Protein AF-A0A9E3NPF9-F1 (afdb_monomer)

Sequence (99 aa):
MGPAIDASSSCREHMLDATALDAARAWIEHLVEELSREGRAIEGGWPGTINEARGRCGSLAARALAVHAMPALDRDEL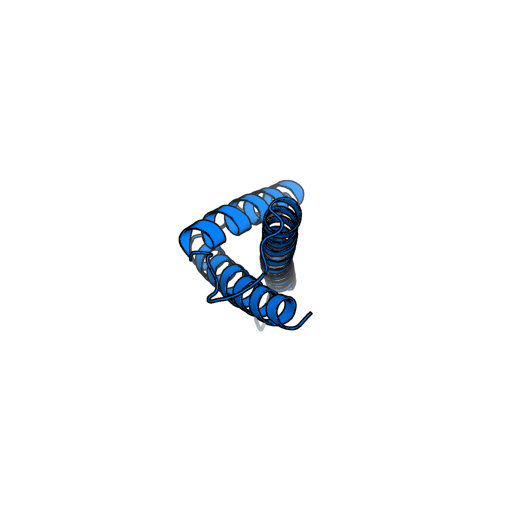GRLTRIAYDEARRLWRASEKT

Solvent-accessible surface area (backbone atoms only — not comparable to full-atom values): 5497 Å² total; per-residue (Å²): 134,78,81,75,79,50,66,65,58,55,50,50,52,53,53,44,52,50,41,8,49,51,39,14,51,57,50,44,55,50,53,51,51,52,33,54,74,69,73,44,79,67,72,85,75,78,85,80,51,65,66,57,23,32,54,50,23,44,54,51,39,45,50,53,28,57,76,68,74,46,76,79,78,50,73,65,58,45,51,50,29,17,49,50,12,36,55,47,27,48,51,51,48,63,54,56,52,77,112

Mean predicted aligned error: 5.51 Å

pLDDT: mean 89.98, std 12.69, range [42.69, 98.5]

Nearest PDB structures (foldseek):
  8h17-assembly1_A  TM=4.820E-01  e=5.148E+00  Thermosynechococcus vestitus BP-1
  7e5a-assembly1_B  TM=3.921E-01  e=3.865E+00  Homo sapiens

Radius of gyration: 15.99 Å; Cα contacts (8 Å, |Δi|>4): 82; chains: 1; bounding box: 30×40×46 Å

Structure (mmCIF, N/CA/C/O backbone):
data_AF-A0A9E3NPF9-F1
#
_entry.id   AF-A0A9E3NPF9-F1
#
loop_
_atom_site.group_PDB
_atom_site.id
_atom_site.type_symbol
_atom_site.label_atom_id
_atom_site.label_alt_id
_atom_site.label_comp_id
_atom_site.label_asym_id
_atom_site.label_entity_id
_atom_site.label_seq_id
_atom_site.pdbx_PDB_ins_code
_atom_site.Cartn_x
_atom_site.Cartn_y
_atom_site.Cartn_z
_atom_site.occupancy
_atom_site.B_iso_or_equiv
_atom_site.auth_seq_id
_atom_site.auth_comp_id
_atom_site.auth_asym_id
_atom_site.auth_atom_id
_atom_site.pdbx_PDB_model_num
ATOM 1 N N . MET A 1 1 ? 15.187 -28.417 -24.785 1.00 42.69 1 MET A N 1
ATOM 2 C CA . MET A 1 1 ? 15.597 -27.168 -24.114 1.00 42.69 1 MET A CA 1
ATOM 3 C C . MET A 1 1 ? 14.365 -26.641 -23.388 1.00 42.69 1 MET A C 1
ATOM 5 O O . MET A 1 1 ? 13.479 -26.117 -24.046 1.00 42.69 1 MET A O 1
ATOM 9 N N . GLY A 1 2 ? 14.207 -26.948 -22.097 1.00 45.91 2 GLY A N 1
ATOM 10 C CA . GLY A 1 2 ? 13.074 -26.440 -21.305 1.00 45.91 2 GLY A CA 1
ATOM 11 C C . GLY A 1 2 ? 13.276 -24.952 -20.999 1.00 45.91 2 GLY A C 1
ATOM 12 O O . GLY A 1 2 ? 14.434 -24.532 -20.934 1.00 45.91 2 GLY A O 1
ATOM 13 N N . PRO A 1 3 ? 12.210 -24.144 -20.866 1.00 52.75 3 PRO A N 1
ATOM 14 C CA . PRO A 1 3 ? 12.371 -22.718 -20.642 1.00 52.75 3 PRO A CA 1
ATOM 15 C C . PRO A 1 3 ? 13.015 -22.510 -19.272 1.00 52.75 3 PRO A C 1
ATOM 17 O O . PRO A 1 3 ? 12.574 -23.084 -18.275 1.00 52.75 3 PRO A O 1
ATOM 20 N N . ALA A 1 4 ? 14.073 -21.702 -19.232 1.00 55.00 4 ALA A N 1
ATOM 21 C CA . ALA A 1 4 ? 14.532 -21.110 -17.991 1.00 55.00 4 ALA A CA 1
ATOM 22 C C . ALA A 1 4 ? 13.346 -20.315 -17.440 1.00 55.00 4 ALA A C 1
ATOM 24 O O . ALA A 1 4 ? 12.977 -19.293 -18.013 1.00 55.00 4 ALA A O 1
ATOM 25 N N . ILE A 1 5 ? 12.687 -20.823 -16.397 1.00 55.22 5 ILE A N 1
ATOM 26 C CA . ILE A 1 5 ? 11.782 -19.990 -15.613 1.00 55.22 5 ILE A CA 1
ATOM 27 C C . ILE A 1 5 ? 12.682 -18.892 -15.058 1.00 55.22 5 ILE A C 1
ATOM 29 O O . ILE A 1 5 ? 13.615 -19.153 -14.299 1.00 55.22 5 ILE A O 1
ATOM 33 N N . ASP A 1 6 ? 12.493 -17.709 -15.620 1.00 55.38 6 ASP A N 1
ATOM 34 C CA . ASP A 1 6 ? 13.456 -16.629 -15.624 1.00 55.38 6 ASP A CA 1
ATOM 35 C C . ASP A 1 6 ? 13.661 -16.143 -14.188 1.00 55.38 6 ASP A C 1
ATOM 37 O O . ASP A 1 6 ? 12.741 -15.605 -13.566 1.00 55.38 6 ASP A O 1
ATOM 41 N N . ALA A 1 7 ? 14.855 -16.350 -13.628 1.00 61.06 7 ALA A N 1
ATOM 42 C CA . ALA A 1 7 ? 15.187 -15.886 -12.281 1.00 61.06 7 ALA A CA 1
ATOM 43 C C . ALA A 1 7 ? 14.920 -14.374 -12.129 1.00 61.06 7 ALA A C 1
ATOM 45 O O . ALA A 1 7 ? 14.580 -13.911 -11.043 1.00 61.06 7 ALA A O 1
ATOM 46 N N . SER A 1 8 ? 14.985 -13.622 -13.237 1.00 62.44 8 SER A N 1
ATOM 47 C CA . SER A 1 8 ? 14.610 -12.208 -13.305 1.00 62.44 8 SER A CA 1
ATOM 48 C C . SER A 1 8 ? 13.127 -11.960 -12.991 1.00 62.44 8 SER A C 1
ATOM 50 O O . SER A 1 8 ? 12.811 -11.040 -12.235 1.00 62.44 8 SER A O 1
ATOM 52 N N . SER A 1 9 ? 12.217 -12.810 -13.487 1.00 70.25 9 SER A N 1
ATOM 53 C CA . SER A 1 9 ? 10.777 -12.695 -13.209 1.00 70.25 9 SER A CA 1
ATOM 54 C C . SER A 1 9 ? 10.472 -12.975 -11.739 1.00 70.25 9 SER A C 1
ATOM 56 O O . SER A 1 9 ? 9.710 -12.237 -11.121 1.00 70.25 9 SER A O 1
ATOM 58 N N . SER A 1 10 ? 11.127 -13.979 -11.147 1.00 81.94 10 SER A N 1
ATOM 59 C CA . SER A 1 10 ? 10.972 -14.270 -9.716 1.00 81.94 10 SER A CA 1
ATOM 60 C C . SER A 1 10 ? 11.544 -13.149 -8.837 1.00 81.94 10 SER A C 1
ATOM 62 O O . SER A 1 10 ? 10.910 -12.764 -7.855 1.00 81.94 10 SER A O 1
ATOM 64 N N . CYS A 1 11 ? 12.689 -12.562 -9.210 1.00 90.50 11 CYS A N 1
ATOM 65 C CA . CYS A 1 11 ? 13.250 -11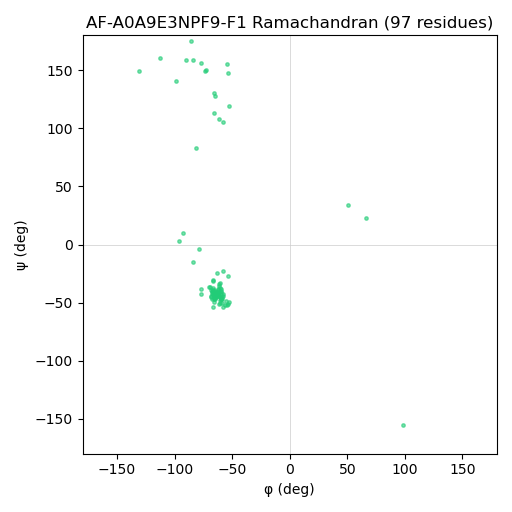.401 -8.514 1.00 90.50 11 CYS A CA 1
ATOM 66 C C . CYS A 1 11 ? 12.329 -10.177 -8.594 1.00 90.50 11 CYS A C 1
ATOM 68 O O . CYS A 1 11 ? 12.133 -9.491 -7.589 1.00 90.50 11 CYS A O 1
ATOM 70 N N . ARG A 1 12 ? 11.746 -9.910 -9.771 1.00 94.12 12 ARG A N 1
ATOM 71 C CA . ARG A 1 12 ? 10.792 -8.814 -9.966 1.00 94.12 12 ARG A CA 1
ATOM 72 C C . ARG A 1 12 ? 9.555 -9.002 -9.095 1.00 94.12 12 ARG A C 1
ATOM 74 O O . ARG A 1 12 ? 9.196 -8.085 -8.363 1.00 94.12 12 ARG A O 1
ATOM 81 N N . GLU A 1 13 ? 8.926 -10.173 -9.149 1.00 93.88 13 GLU A N 1
ATOM 82 C CA . GLU A 1 13 ? 7.739 -10.470 -8.342 1.00 93.88 13 GLU A CA 1
ATOM 83 C C . GLU A 1 13 ? 8.025 -10.329 -6.849 1.00 93.88 13 GLU A C 1
ATOM 85 O O . GLU A 1 13 ? 7.292 -9.630 -6.157 1.00 93.88 13 GLU A O 1
ATOM 90 N N . HIS A 1 14 ? 9.134 -10.898 -6.371 1.00 94.81 14 HIS A N 1
ATOM 91 C CA . HIS A 1 14 ? 9.513 -10.818 -4.963 1.00 94.81 14 HIS A CA 1
ATOM 92 C C . HIS A 1 14 ? 9.741 -9.374 -4.498 1.00 94.81 14 HIS A C 1
ATOM 94 O O . HIS A 1 14 ? 9.267 -8.978 -3.434 1.00 94.81 14 HIS A O 1
ATOM 100 N N . MET A 1 15 ? 10.438 -8.566 -5.302 1.00 95.75 15 MET A N 1
ATOM 101 C CA . MET A 1 15 ? 10.659 -7.149 -5.009 1.00 95.75 15 MET A CA 1
ATOM 102 C C . MET A 1 15 ? 9.340 -6.368 -4.960 1.00 95.75 15 MET A C 1
ATOM 104 O O . MET A 1 15 ? 9.135 -5.542 -4.067 1.00 95.75 15 MET A O 1
ATOM 108 N N . LEU A 1 16 ? 8.444 -6.611 -5.918 1.00 97.38 16 LEU A N 1
ATOM 109 C CA . LEU A 1 16 ? 7.146 -5.948 -5.966 1.00 97.38 16 LEU A CA 1
ATOM 110 C C . LEU A 1 16 ? 6.285 -6.341 -4.759 1.00 97.38 16 LEU A C 1
ATOM 112 O O . LEU A 1 16 ? 5.746 -5.461 -4.089 1.00 97.38 16 LEU A O 1
ATOM 116 N N . ASP A 1 17 ? 6.217 -7.629 -4.427 1.00 97.19 17 ASP A N 1
ATOM 117 C CA . ASP A 1 17 ? 5.466 -8.126 -3.275 1.00 97.19 17 ASP A CA 1
ATOM 118 C C . ASP A 1 17 ? 6.024 -7.556 -1.959 1.00 97.19 17 ASP A C 1
ATOM 120 O O . ASP A 1 17 ? 5.256 -7.070 -1.124 1.00 97.19 17 ASP A O 1
ATOM 124 N N . ALA A 1 18 ? 7.353 -7.504 -1.801 1.00 96.56 18 ALA A N 1
ATOM 125 C CA . ALA A 1 18 ? 7.998 -6.837 -0.668 1.00 96.56 18 ALA A CA 1
ATOM 126 C C . ALA A 1 18 ? 7.610 -5.351 -0.583 1.00 96.56 18 ALA A C 1
ATOM 128 O O . ALA A 1 18 ? 7.243 -4.868 0.488 1.00 96.56 18 ALA A O 1
ATOM 129 N N . THR A 1 19 ? 7.579 -4.653 -1.722 1.00 96.81 19 THR A N 1
ATOM 130 C CA . THR A 1 19 ? 7.166 -3.243 -1.796 1.00 96.81 19 THR A CA 1
ATOM 131 C C . THR A 1 19 ? 5.708 -3.045 -1.365 1.00 96.81 19 THR A C 1
ATOM 133 O O . THR A 1 19 ? 5.388 -2.063 -0.693 1.00 96.81 19 THR A O 1
ATOM 136 N N . ALA A 1 20 ? 4.803 -3.965 -1.714 1.00 97.75 20 ALA A N 1
ATOM 137 C CA . ALA A 1 20 ? 3.415 -3.907 -1.253 1.00 97.75 20 ALA A CA 1
ATOM 138 C C . ALA A 1 20 ? 3.290 -4.132 0.261 1.00 97.75 20 ALA A C 1
ATOM 140 O O . ALA A 1 20 ? 2.485 -3.463 0.913 1.00 97.75 20 ALA A O 1
ATOM 141 N N . LEU A 1 21 ? 4.099 -5.028 0.831 1.00 98.12 21 LEU A N 1
ATOM 142 C CA . LEU A 1 21 ? 4.142 -5.250 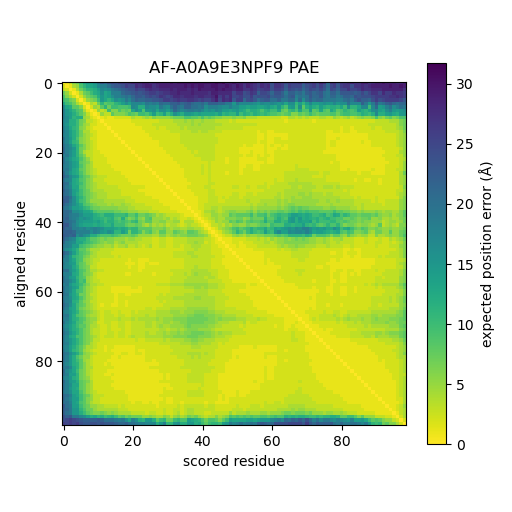2.277 1.00 98.12 21 LEU A CA 1
ATOM 143 C C . LEU A 1 21 ? 4.709 -4.035 3.026 1.00 98.12 21 LEU A C 1
ATOM 145 O O . LEU A 1 21 ? 4.175 -3.657 4.068 1.00 98.12 21 LEU A O 1
ATOM 149 N N . ASP A 1 22 ? 5.743 -3.386 2.489 1.00 97.38 22 ASP A N 1
ATOM 150 C CA . ASP A 1 22 ? 6.282 -2.140 3.048 1.00 97.38 22 ASP A CA 1
ATOM 151 C C . ASP A 1 22 ? 5.255 -1.005 2.990 1.00 97.38 22 ASP A C 1
ATOM 153 O O . ASP A 1 22 ? 5.076 -0.277 3.967 1.00 97.38 22 ASP A O 1
ATOM 157 N N . ALA A 1 23 ? 4.511 -0.899 1.884 1.00 96.94 23 ALA A N 1
ATOM 158 C CA . ALA A 1 23 ? 3.417 0.060 1.754 1.00 96.94 23 ALA A CA 1
ATOM 159 C C . ALA A 1 23 ? 2.331 -0.153 2.823 1.00 96.94 23 ALA A C 1
ATOM 161 O O . ALA A 1 23 ? 1.809 0.820 3.370 1.00 96.94 23 ALA A O 1
ATOM 162 N N . ALA A 1 24 ? 1.996 -1.411 3.127 1.00 97.44 24 ALA A N 1
ATOM 163 C CA . ALA A 1 24 ? 1.037 -1.754 4.172 1.00 97.44 24 ALA A CA 1
ATOM 164 C C . ALA A 1 24 ? 1.548 -1.380 5.569 1.00 97.44 24 ALA A C 1
ATOM 166 O O . ALA A 1 24 ? 0.813 -0.753 6.330 1.00 97.44 24 ALA A O 1
ATOM 167 N N . ARG A 1 25 ? 2.806 -1.713 5.891 1.00 97.31 25 ARG A N 1
ATOM 168 C CA . ARG A 1 25 ? 3.435 -1.365 7.177 1.00 97.31 25 ARG A CA 1
ATOM 169 C C . ARG A 1 25 ? 3.441 0.141 7.416 1.00 97.31 25 ARG A C 1
ATOM 171 O O . ARG A 1 25 ? 2.869 0.592 8.402 1.00 97.31 25 ARG A O 1
ATOM 178 N N . ALA A 1 26 ? 3.968 0.905 6.460 1.00 96.75 26 ALA A N 1
ATOM 179 C CA . ALA A 1 26 ? 4.036 2.361 6.558 1.00 96.75 26 ALA A CA 1
ATOM 180 C C . ALA A 1 26 ? 2.645 3.009 6.672 1.00 96.75 26 ALA A C 1
ATOM 182 O O . ALA A 1 26 ? 2.475 4.030 7.335 1.00 96.75 26 ALA A O 1
ATOM 183 N N . TRP A 1 27 ? 1.626 2.426 6.029 1.00 96.00 27 TRP A N 1
ATOM 184 C CA . TRP A 1 27 ? 0.253 2.904 6.169 1.00 96.00 27 TRP A CA 1
ATOM 185 C C . TRP A 1 27 ? -0.266 2.714 7.596 1.00 96.00 27 TRP A C 1
ATOM 187 O O . TRP A 1 27 ? -0.826 3.648 8.166 1.00 96.00 27 TRP A O 1
ATOM 197 N N . ILE A 1 28 ? -0.070 1.533 8.179 1.00 96.00 28 ILE A N 1
ATOM 198 C CA . ILE A 1 28 ? -0.544 1.256 9.537 1.00 96.00 28 ILE A CA 1
ATOM 199 C C . ILE A 1 28 ? 0.211 2.067 10.574 1.00 96.00 28 ILE A C 1
ATOM 201 O O . ILE A 1 28 ? -0.435 2.635 11.447 1.00 96.00 28 ILE A O 1
ATOM 205 N N . GLU A 1 29 ? 1.531 2.179 10.453 1.00 94.88 29 GLU A N 1
ATOM 206 C CA . GLU A 1 29 ? 2.342 3.026 11.331 1.00 94.88 29 GLU A CA 1
ATOM 207 C C . GLU A 1 29 ? 1.803 4.458 11.351 1.00 94.88 29 GLU A C 1
ATOM 209 O O . GLU A 1 29 ? 1.468 4.972 12.415 1.00 94.88 29 GLU A O 1
ATOM 214 N N . HIS A 1 30 ? 1.587 5.053 10.174 1.00 94.75 30 HIS A N 1
ATOM 215 C CA . HIS A 1 30 ? 1.043 6.404 10.074 1.00 94.75 30 HIS A CA 1
ATOM 216 C C . HIS A 1 30 ? -0.343 6.536 10.715 1.00 94.75 30 HIS A C 1
ATOM 218 O O . HIS A 1 30 ? -0.584 7.456 11.490 1.00 94.75 30 HIS A O 1
ATOM 224 N N . LEU A 1 31 ? -1.250 5.602 10.425 1.00 93.38 31 LEU A N 1
ATOM 225 C CA . LEU A 1 31 ? -2.623 5.662 10.922 1.00 93.38 31 LEU A CA 1
ATOM 226 C C . LEU A 1 31 ? -2.694 5.483 12.449 1.00 93.38 31 LEU A C 1
ATOM 228 O O . LEU A 1 31 ? -3.472 6.153 13.126 1.00 93.38 31 LEU A O 1
ATOM 232 N N . VAL A 1 32 ? -1.872 4.587 12.997 1.00 92.38 32 VAL A N 1
ATOM 233 C CA . VAL A 1 32 ? -1.744 4.374 14.443 1.00 92.38 32 VAL A CA 1
ATOM 234 C C . VAL A 1 32 ? -1.157 5.607 15.124 1.00 92.38 32 VAL A C 1
ATOM 236 O O . VAL A 1 32 ? -1.659 6.025 16.170 1.00 92.38 32 VAL A O 1
ATOM 239 N N . GLU A 1 33 ? -0.128 6.215 14.533 1.00 92.75 33 GLU A N 1
ATOM 240 C CA . GLU A 1 33 ? 0.460 7.460 15.028 1.00 92.75 33 GLU A CA 1
ATOM 241 C C . GLU A 1 33 ? -0.554 8.610 15.025 1.00 92.75 33 GLU A C 1
ATOM 243 O O . GLU A 1 33 ? -0.644 9.342 16.011 1.00 92.75 33 GLU A O 1
ATOM 248 N N . GLU A 1 34 ? -1.339 8.764 13.955 1.00 92.38 34 GLU A N 1
ATOM 249 C CA . GLU A 1 34 ? -2.392 9.781 13.862 1.00 92.38 34 GLU A CA 1
ATOM 250 C C . GLU A 1 34 ? -3.434 9.613 14.975 1.00 92.38 34 GLU A C 1
ATOM 252 O O . GLU A 1 34 ? -3.694 10.558 15.721 1.00 92.38 34 GLU A O 1
ATOM 257 N N . LEU A 1 35 ? -3.966 8.403 15.165 1.00 90.06 35 LEU A N 1
ATOM 258 C CA . LEU A 1 35 ? -4.951 8.133 16.219 1.00 90.06 35 LEU A CA 1
ATOM 259 C C . LEU A 1 35 ? -4.376 8.333 17.622 1.00 90.06 35 LEU A C 1
ATOM 261 O O . LEU A 1 35 ? -5.026 8.942 18.473 1.00 90.06 35 LEU A O 1
ATOM 265 N N . SER A 1 36 ? -3.135 7.895 17.845 1.00 89.19 36 SER A N 1
ATOM 266 C CA . SER A 1 36 ? -2.439 8.099 19.119 1.00 89.19 36 SER A CA 1
ATOM 267 C C . SER A 1 36 ? -2.265 9.588 19.424 1.00 89.19 36 SER A C 1
ATOM 269 O O . SER A 1 36 ? -2.486 10.020 20.555 1.00 89.19 36 SER A O 1
ATOM 271 N N . ARG A 1 37 ? -1.926 10.402 18.414 1.00 91.69 37 ARG A N 1
ATOM 272 C CA . ARG A 1 37 ? -1.819 11.865 18.546 1.00 91.69 37 ARG A CA 1
ATOM 273 C C . ARG A 1 37 ? -3.162 12.536 18.824 1.00 91.69 37 ARG A C 1
ATOM 275 O O . ARG A 1 37 ? -3.192 13.551 19.513 1.00 91.69 37 ARG A O 1
ATOM 282 N N . GLU A 1 38 ? -4.252 11.978 18.310 1.00 89.94 38 GLU A N 1
ATOM 283 C CA . GLU A 1 38 ? -5.621 12.423 18.590 1.00 89.94 38 GLU A CA 1
ATOM 284 C C . GLU A 1 38 ? -6.150 11.928 19.951 1.00 89.94 38 GLU A C 1
ATOM 286 O O . GLU A 1 38 ? -7.257 12.295 20.345 1.00 89.94 38 GLU A O 1
ATOM 291 N N . GLY A 1 39 ? -5.386 11.103 20.680 1.00 88.00 39 GLY A N 1
ATOM 292 C CA . GLY A 1 39 ? -5.828 10.482 21.932 1.00 88.00 39 GLY A CA 1
ATOM 293 C C . GLY A 1 39 ? -6.964 9.475 21.731 1.00 88.00 39 GLY A C 1
ATOM 294 O O . GLY A 1 39 ? -7.743 9.224 22.651 1.00 88.00 39 GLY A O 1
ATOM 295 N N . ARG A 1 40 ? -7.094 8.930 20.518 1.00 85.00 40 ARG A N 1
ATOM 296 C CA . ARG A 1 40 ? -8.141 7.982 20.139 1.00 85.00 40 ARG A CA 1
ATOM 297 C C . ARG A 1 40 ? -7.604 6.561 20.193 1.00 85.00 40 ARG A C 1
ATOM 299 O O . ARG A 1 40 ? -6.481 6.292 19.777 1.00 85.00 40 ARG A O 1
ATOM 306 N N . ALA A 1 41 ? -8.439 5.650 20.675 1.00 81.69 41 ALA A N 1
ATOM 307 C CA . ALA A 1 41 ? -8.123 4.233 20.681 1.00 81.69 41 ALA A CA 1
ATOM 308 C C . ALA A 1 41 ? -8.199 3.640 19.263 1.00 81.69 41 ALA A C 1
ATOM 310 O O . ALA A 1 41 ? -8.983 4.087 18.417 1.00 81.69 41 ALA A O 1
ATOM 311 N N . ILE A 1 42 ? -7.386 2.612 19.019 1.00 85.38 42 ILE A N 1
ATOM 312 C CA . ILE A 1 42 ? -7.433 1.793 17.805 1.00 85.38 42 ILE A CA 1
ATOM 313 C C . ILE A 1 42 ? -8.552 0.774 18.007 1.00 85.38 42 ILE A C 1
ATOM 315 O O . ILE A 1 42 ? -8.330 -0.342 18.465 1.00 85.38 42 ILE A O 1
ATOM 319 N N . GLU A 1 43 ? -9.778 1.196 17.727 1.00 80.62 43 GLU A N 1
ATOM 320 C CA . GLU A 1 43 ? -10.975 0.390 17.950 1.00 80.62 43 GLU A CA 1
ATOM 321 C C . GLU A 1 43 ? -11.867 0.374 16.707 1.00 80.62 43 GLU A C 1
ATOM 323 O O . GLU A 1 43 ? -11.950 1.345 15.951 1.00 80.62 43 GLU A O 1
ATOM 328 N N . GLY A 1 44 ? -12.590 -0.731 16.522 1.00 82.31 44 GLY A N 1
ATOM 329 C CA . GLY A 1 44 ? -13.579 -0.880 15.458 1.00 82.31 44 GLY A CA 1
ATOM 330 C C . GLY A 1 44 ? -13.060 -1.632 14.235 1.00 82.31 44 GLY A C 1
ATOM 331 O O . GLY A 1 44 ? -12.204 -2.495 14.329 1.00 82.31 44 GLY A O 1
ATOM 332 N N . GLY A 1 45 ? -13.665 -1.394 13.073 1.00 87.44 45 GLY A N 1
ATOM 333 C CA . GLY A 1 45 ? -13.265 -2.056 11.832 1.00 87.44 45 GLY A CA 1
ATOM 334 C C . GLY A 1 45 ? -12.098 -1.351 11.143 1.00 87.44 45 GLY A C 1
ATOM 335 O O . GLY A 1 45 ? -11.900 -0.154 11.315 1.00 87.44 45 GLY A O 1
ATOM 336 N N . TRP A 1 46 ? -11.388 -2.087 10.286 1.00 91.69 46 TRP A N 1
ATOM 337 C CA . TRP A 1 46 ? -10.372 -1.530 9.388 1.00 91.69 46 TRP A CA 1
ATOM 338 C C . TRP A 1 46 ? -10.935 -0.353 8.564 1.00 91.69 46 TRP A C 1
ATOM 340 O O . TRP A 1 46 ? -11.875 -0.583 7.794 1.00 91.69 46 TRP A O 1
ATOM 350 N N . PRO A 1 47 ? -10.380 0.872 8.686 1.00 92.12 47 PRO A N 1
ATOM 351 C CA . PRO A 1 47 ? -10.921 2.050 8.004 1.00 92.12 47 PRO A CA 1
ATOM 352 C C . PRO A 1 47 ? -10.451 2.210 6.552 1.00 92.12 47 PRO A C 1
ATOM 354 O O . PRO A 1 47 ? -11.039 2.991 5.810 1.00 92.12 47 PRO A O 1
ATOM 357 N N . GLY A 1 48 ? -9.398 1.504 6.132 1.00 93.62 48 GLY A N 1
ATOM 358 C CA . GLY A 1 48 ? -8.811 1.691 4.806 1.00 93.62 48 GLY A CA 1
ATOM 359 C C . GLY A 1 48 ? -9.597 1.044 3.663 1.00 93.62 48 GLY A C 1
ATOM 360 O O . GLY A 1 48 ? -10.307 0.046 3.823 1.00 93.62 48 GLY A O 1
ATOM 361 N N . THR A 1 49 ? -9.403 1.577 2.458 1.00 96.75 49 THR A N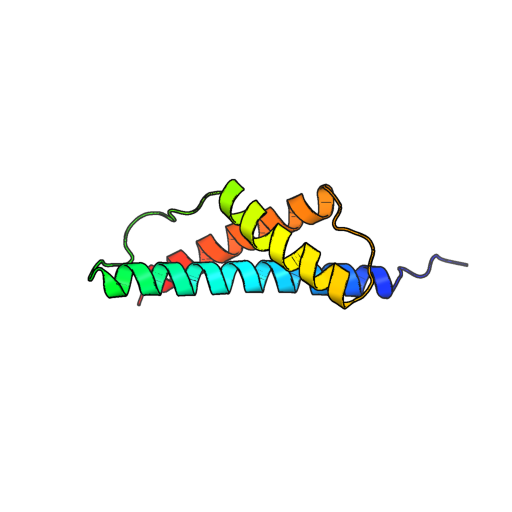 1
ATOM 362 C CA . THR A 1 49 ? -10.051 1.127 1.219 1.00 96.75 49 THR A CA 1
ATOM 363 C C . THR A 1 49 ? -9.073 0.492 0.225 1.00 96.75 49 THR A C 1
ATOM 365 O O . THR A 1 49 ? -7.864 0.721 0.246 1.00 96.75 49 THR A O 1
ATOM 368 N N . ILE A 1 50 ? -9.611 -0.292 -0.716 1.00 96.50 50 ILE A N 1
ATOM 369 C CA . ILE A 1 50 ? -8.834 -0.870 -1.828 1.00 96.50 50 ILE A CA 1
ATOM 370 C C . ILE A 1 50 ? -8.215 0.222 -2.718 1.00 96.50 50 ILE A C 1
ATOM 372 O O . ILE A 1 50 ? -7.106 0.051 -3.221 1.00 96.50 50 ILE A O 1
ATOM 376 N N . ASN A 1 51 ? -8.895 1.358 -2.897 1.00 96.62 51 ASN A N 1
ATOM 377 C CA . ASN A 1 51 ? -8.384 2.462 -3.712 1.00 96.62 51 ASN A CA 1
ATOM 378 C C . ASN A 1 51 ? -7.171 3.141 -3.063 1.00 96.62 51 ASN A C 1
ATOM 380 O O . ASN A 1 51 ? -6.206 3.458 -3.758 1.00 96.62 51 ASN A O 1
ATOM 384 N N . GLU A 1 52 ? -7.183 3.313 -1.739 1.00 96.38 52 GLU A N 1
ATOM 385 C CA . GLU A 1 52 ? -6.022 3.824 -1.001 1.00 96.38 52 GLU A CA 1
ATOM 386 C C . GLU A 1 52 ? -4.848 2.848 -1.063 1.00 96.38 52 GLU A C 1
ATOM 388 O O . GLU A 1 52 ? -3.724 3.271 -1.336 1.00 96.38 52 GLU A O 1
ATOM 393 N N . ALA A 1 53 ? -5.113 1.546 -0.898 1.00 97.00 53 ALA A N 1
ATOM 394 C CA . ALA A 1 53 ? -4.094 0.510 -1.055 1.00 97.00 53 ALA A CA 1
ATOM 395 C C . ALA A 1 53 ? -3.424 0.608 -2.434 1.00 97.00 53 ALA A C 1
ATOM 397 O O . ALA A 1 53 ? -2.198 0.679 -2.521 1.00 97.00 53 ALA A O 1
ATOM 398 N N . ARG A 1 54 ? -4.232 0.714 -3.499 1.00 97.38 54 ARG A N 1
ATOM 399 C CA . ARG A 1 54 ? -3.762 0.851 -4.884 1.00 97.38 54 ARG A CA 1
ATOM 400 C C . ARG A 1 54 ? -2.882 2.084 -5.080 1.00 97.38 54 ARG A C 1
ATOM 402 O O . ARG A 1 54 ? -1.842 1.989 -5.726 1.00 97.38 54 ARG A O 1
ATOM 409 N N . GLY A 1 55 ? -3.289 3.235 -4.544 1.00 96.19 55 GLY A N 1
ATOM 410 C CA . GLY A 1 55 ? -2.519 4.478 -4.649 1.00 96.19 55 GLY A CA 1
ATOM 411 C C . GLY A 1 55 ? -1.166 4.394 -3.938 1.00 96.19 55 GLY A C 1
ATOM 412 O O . GLY A 1 55 ? -0.135 4.764 -4.510 1.00 96.19 55 GLY A O 1
ATOM 413 N N . ARG A 1 56 ? -1.161 3.854 -2.713 1.00 95.38 56 ARG A N 1
ATOM 414 C CA 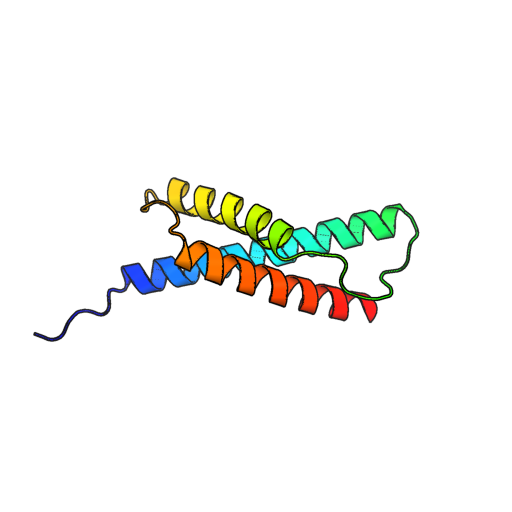. ARG A 1 56 ? 0.041 3.706 -1.881 1.00 95.38 56 ARG A CA 1
ATOM 415 C C . ARG A 1 56 ? 1.034 2.712 -2.486 1.00 95.38 56 ARG A C 1
ATOM 417 O O . ARG A 1 56 ? 2.184 3.079 -2.728 1.00 95.38 56 ARG A O 1
ATOM 424 N N . CYS A 1 57 ? 0.599 1.486 -2.790 1.00 96.06 57 CYS A N 1
ATOM 425 C CA . CYS A 1 57 ? 1.494 0.464 -3.336 1.00 96.06 57 CYS A CA 1
ATOM 426 C C . CYS A 1 57 ? 1.930 0.787 -4.770 1.00 96.06 57 CYS A C 1
ATOM 428 O O . CYS A 1 57 ? 3.084 0.562 -5.115 1.00 96.06 57 CYS A O 1
ATOM 430 N N . GLY A 1 58 ? 1.045 1.359 -5.598 1.00 96.06 58 GLY A N 1
ATOM 431 C CA . GLY A 1 58 ? 1.354 1.693 -6.988 1.00 96.06 58 GLY A CA 1
ATOM 432 C C . GLY A 1 58 ? 2.463 2.735 -7.111 1.00 96.06 58 GLY A C 1
ATOM 433 O O . GLY A 1 58 ? 3.377 2.564 -7.915 1.00 96.06 58 GLY A O 1
ATOM 434 N N . SER A 1 59 ? 2.434 3.772 -6.269 1.00 94.00 59 SER A N 1
ATOM 435 C CA . SER A 1 59 ? 3.459 4.825 -6.271 1.00 94.00 59 SER A CA 1
ATOM 436 C C . SER A 1 59 ? 4.826 4.296 -5.822 1.00 94.00 59 SER A C 1
ATOM 438 O O . SER A 1 59 ? 5.849 4.608 -6.434 1.00 94.00 59 SER A O 1
ATOM 440 N N . LEU A 1 60 ? 4.850 3.458 -4.779 1.00 95.38 60 LEU A N 1
ATOM 441 C CA . LEU A 1 60 ? 6.079 2.838 -4.277 1.00 95.38 60 LEU A CA 1
ATOM 442 C C . LEU A 1 60 ? 6.656 1.822 -5.271 1.00 95.38 60 LEU A C 1
ATOM 444 O O . LEU A 1 60 ? 7.852 1.862 -5.553 1.00 95.38 60 LEU A O 1
ATOM 448 N N . ALA A 1 61 ? 5.812 0.977 -5.863 1.00 96.06 61 ALA A N 1
ATOM 449 C CA . ALA A 1 61 ? 6.219 -0.003 -6.865 1.00 96.06 61 ALA A CA 1
ATOM 450 C C . ALA A 1 61 ? 6.763 0.664 -8.136 1.00 96.06 61 ALA A C 1
ATOM 452 O O . ALA A 1 61 ? 7.822 0.276 -8.625 1.00 96.06 61 ALA A O 1
ATOM 453 N N . ALA A 1 62 ? 6.104 1.714 -8.638 1.00 95.69 62 ALA A N 1
ATOM 454 C CA . ALA A 1 62 ? 6.601 2.477 -9.783 1.00 95.69 62 ALA A CA 1
ATOM 455 C C . ALA A 1 62 ? 7.982 3.094 -9.504 1.00 95.69 62 ALA A C 1
ATOM 457 O O . ALA A 1 62 ? 8.867 3.047 -10.360 1.00 95.69 62 ALA A O 1
ATOM 458 N N . ARG A 1 63 ? 8.195 3.619 -8.290 1.00 95.56 63 ARG A N 1
ATOM 459 C CA . ARG A 1 63 ? 9.500 4.138 -7.862 1.00 95.56 63 ARG A CA 1
ATOM 460 C C . ARG A 1 63 ? 10.558 3.036 -7.779 1.00 95.56 63 ARG A C 1
ATOM 462 O O . ARG A 1 63 ? 11.664 3.250 -8.267 1.00 95.56 63 ARG A O 1
ATOM 469 N N . ALA A 1 64 ? 10.239 1.884 -7.190 1.00 94.31 64 ALA A N 1
ATOM 470 C CA . ALA A 1 64 ? 11.163 0.753 -7.096 1.00 94.31 64 ALA A CA 1
ATOM 471 C C . ALA A 1 64 ? 11.600 0.276 -8.491 1.00 94.31 64 ALA A C 1
ATOM 473 O O . ALA A 1 64 ? 12.792 0.164 -8.770 1.00 94.31 64 ALA A O 1
ATOM 474 N N . LEU A 1 65 ? 10.647 0.107 -9.410 1.00 95.00 65 LEU A N 1
ATOM 475 C CA . LEU A 1 65 ? 10.923 -0.273 -10.796 1.00 95.00 65 LEU A CA 1
ATOM 476 C C . LEU A 1 65 ? 11.827 0.736 -11.511 1.00 95.00 65 LEU A C 1
ATOM 478 O O . LEU A 1 65 ? 12.777 0.335 -12.182 1.00 95.00 65 LEU A O 1
ATOM 482 N N . ALA A 1 66 ? 11.580 2.035 -11.323 1.00 95.06 66 ALA A N 1
ATOM 483 C CA . ALA A 1 66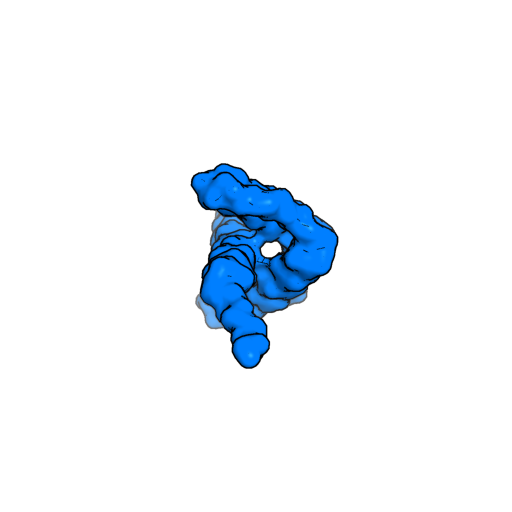 ? 12.409 3.087 -11.903 1.00 95.06 66 ALA A CA 1
ATOM 484 C C . ALA A 1 66 ? 13.852 3.060 -11.366 1.00 95.06 66 ALA A C 1
ATOM 486 O O . ALA A 1 66 ? 14.793 3.186 -12.147 1.00 95.06 66 ALA A O 1
ATOM 487 N N . VAL A 1 67 ? 14.040 2.846 -10.056 1.00 94.38 67 VAL A N 1
ATOM 488 C CA . VAL A 1 67 ? 15.372 2.735 -9.425 1.00 94.38 67 VAL A CA 1
ATOM 489 C C . VAL A 1 67 ? 16.172 1.561 -9.993 1.00 94.38 67 VAL A C 1
ATOM 491 O O . VAL A 1 67 ? 17.383 1.671 -10.169 1.00 94.38 67 VAL A O 1
ATOM 494 N N . HIS A 1 68 ? 15.500 0.460 -10.328 1.00 91.62 68 HIS A N 1
ATOM 495 C CA . HIS A 1 68 ? 16.128 -0.734 -10.893 1.00 91.62 68 HIS A CA 1
ATOM 496 C C . HIS A 1 68 ? 16.136 -0.769 -12.431 1.00 91.62 68 HIS A C 1
ATOM 498 O O . HIS A 1 68 ? 16.474 -1.804 -13.004 1.00 91.62 68 HIS A O 1
ATOM 504 N N . ALA A 1 69 ? 15.773 0.334 -13.102 1.00 93.75 69 ALA A N 1
ATOM 505 C CA . ALA A 1 69 ? 15.660 0.430 -14.562 1.00 93.75 69 ALA A CA 1
ATOM 506 C C . ALA A 1 69 ? 14.815 -0.700 -15.192 1.00 93.75 69 ALA A C 1
ATOM 508 O O . ALA A 1 69 ? 15.089 -1.173 -16.296 1.00 93.75 69 ALA A O 1
ATOM 509 N N . MET A 1 70 ? 13.785 -1.148 -14.473 1.00 93.94 70 MET A N 1
ATOM 510 C CA . MET A 1 70 ? 12.882 -2.207 -14.907 1.00 93.94 70 MET A CA 1
ATOM 511 C C . MET A 1 70 ? 11.681 -1.638 -15.680 1.00 93.94 70 MET A C 1
ATOM 513 O O . MET A 1 70 ? 11.324 -0.471 -15.495 1.00 93.94 70 MET A O 1
ATOM 517 N N . PRO A 1 71 ? 11.002 -2.459 -16.506 1.00 94.69 71 PRO A N 1
ATOM 518 C CA . PRO A 1 71 ? 9.761 -2.059 -17.162 1.00 94.69 71 PRO A CA 1
ATOM 519 C C . PRO A 1 71 ? 8.717 -1.549 -16.168 1.00 94.69 71 PRO A C 1
ATOM 521 O O . PRO A 1 71 ? 8.643 -2.038 -15.034 1.00 94.69 71 PRO A O 1
ATOM 524 N N . ALA A 1 72 ? 7.901 -0.598 -16.627 1.00 95.00 72 ALA A N 1
ATOM 525 C CA . ALA A 1 72 ? 6.826 -0.000 -15.846 1.00 95.00 72 ALA A CA 1
ATOM 526 C C . ALA A 1 72 ? 5.861 -1.056 -15.285 1.00 95.00 72 ALA A C 1
ATOM 528 O O . ALA A 1 72 ? 5.743 -2.160 -15.817 1.00 95.00 72 ALA A O 1
ATOM 529 N N . LEU A 1 73 ? 5.188 -0.694 -14.194 1.00 95.38 73 LEU A N 1
ATOM 530 C CA . LEU A 1 73 ? 4.220 -1.555 -13.526 1.00 95.38 73 LEU A CA 1
ATOM 531 C C . LEU A 1 73 ? 3.026 -1.816 -14.447 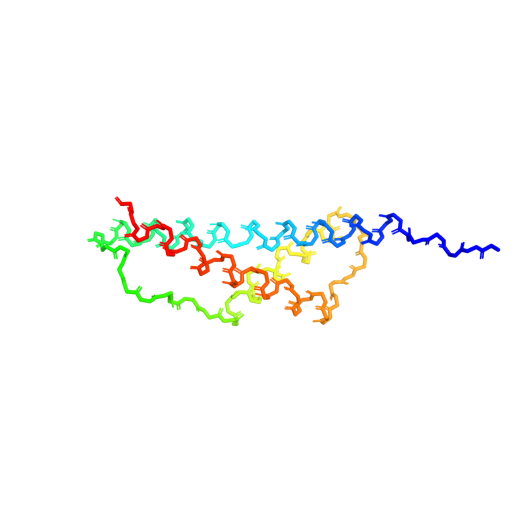1.00 95.38 73 LEU A C 1
ATOM 533 O O . LEU A 1 73 ? 2.411 -0.862 -14.936 1.00 95.38 73 LEU A O 1
ATOM 537 N N . ASP A 1 74 ? 2.679 -3.083 -14.651 1.00 95.44 74 ASP A N 1
ATOM 538 C CA . ASP A 1 74 ? 1.492 -3.432 -15.424 1.00 95.44 74 ASP A CA 1
ATOM 539 C C . ASP A 1 74 ? 0.208 -3.446 -14.565 1.00 95.44 74 ASP A C 1
ATOM 541 O O . ASP A 1 74 ? 0.206 -3.210 -13.349 1.00 95.44 74 ASP A O 1
ATOM 545 N N . ARG A 1 75 ? -0.938 -3.666 -15.222 1.00 95.88 75 ARG A N 1
ATOM 546 C CA . ARG A 1 75 ? -2.251 -3.647 -14.566 1.00 95.88 75 ARG A CA 1
ATOM 547 C C . ARG A 1 75 ? -2.456 -4.828 -13.613 1.00 95.88 75 ARG A C 1
ATOM 549 O O . ARG A 1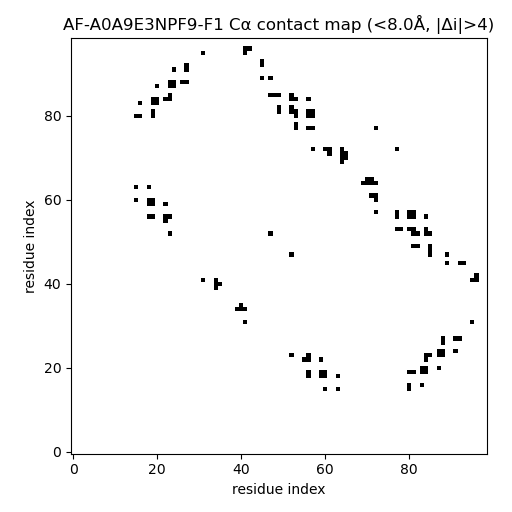 75 ? -3.102 -4.632 -12.579 1.00 95.88 75 ARG A O 1
ATOM 556 N N . ASP A 1 76 ? -1.954 -6.004 -13.962 1.00 96.19 76 ASP A N 1
ATOM 557 C CA . ASP A 1 76 ? -2.143 -7.244 -13.212 1.00 96.19 76 ASP A CA 1
ATOM 558 C C . ASP A 1 76 ? -1.231 -7.261 -11.984 1.00 96.19 76 ASP A C 1
ATOM 560 O O . ASP A 1 76 ? -1.694 -7.535 -10.874 1.00 96.19 76 ASP A O 1
ATOM 564 N N . GLU A 1 77 ? 0.021 -6.833 -12.147 1.00 97.00 77 GLU A N 1
ATOM 565 C CA . GLU A 1 77 ? 0.951 -6.544 -11.061 1.00 97.00 77 GLU A CA 1
ATOM 566 C C . GLU A 1 77 ? 0.333 -5.540 -10.094 1.00 97.00 77 GLU A C 1
ATOM 568 O O . GLU A 1 77 ? 0.208 -5.823 -8.905 1.00 97.00 77 GLU A O 1
ATOM 573 N N . LEU A 1 78 ? -0.158 -4.399 -10.583 1.00 97.88 78 LEU A N 1
ATOM 574 C CA . LEU A 1 78 ? -0.794 -3.415 -9.712 1.00 97.88 78 LEU A CA 1
ATOM 575 C C . LEU A 1 78 ? -2.028 -3.983 -8.993 1.00 97.88 78 LEU A C 1
ATOM 577 O O . LEU A 1 78 ? -2.255 -3.662 -7.825 1.00 97.88 78 LEU A O 1
ATOM 581 N N . GLY A 1 79 ? -2.823 -4.830 -9.652 1.00 97.94 79 GLY A N 1
ATOM 582 C CA . GLY A 1 79 ? -3.945 -5.537 -9.031 1.00 97.94 79 GLY A CA 1
ATOM 583 C C . GLY A 1 79 ? -3.503 -6.453 -7.886 1.00 97.94 79 GLY A C 1
ATOM 584 O O . GLY A 1 79 ? -4.054 -6.367 -6.784 1.00 97.94 79 GLY A O 1
ATOM 585 N N . ARG A 1 80 ? -2.469 -7.270 -8.115 1.00 97.88 80 ARG A N 1
ATOM 586 C CA . ARG A 1 80 ? -1.875 -8.158 -7.105 1.00 97.88 80 ARG A CA 1
ATOM 587 C C . ARG A 1 80 ? -1.324 -7.367 -5.919 1.00 97.88 80 ARG A C 1
ATOM 589 O O . ARG A 1 80 ? -1.688 -7.650 -4.780 1.00 97.88 80 ARG A O 1
ATOM 596 N N . LEU A 1 81 ? -0.523 -6.334 -6.179 1.00 98.25 81 LEU A N 1
ATOM 597 C CA . LEU A 1 81 ? 0.076 -5.493 -5.138 1.00 98.25 81 LEU A CA 1
ATOM 598 C C . LEU A 1 81 ? -0.970 -4.764 -4.303 1.00 98.25 81 LEU A C 1
ATOM 600 O O . LEU A 1 81 ? -0.844 -4.698 -3.083 1.00 98.25 81 LEU A O 1
ATOM 604 N N . THR A 1 82 ? -2.039 -4.285 -4.944 1.00 98.50 82 THR A N 1
ATOM 605 C CA . THR A 1 82 ? -3.175 -3.670 -4.245 1.00 98.50 82 THR A CA 1
ATOM 606 C C . THR A 1 82 ? -3.781 -4.647 -3.243 1.00 98.50 82 THR A C 1
ATOM 608 O O . THR A 1 82 ? -4.081 -4.270 -2.110 1.00 98.50 82 THR A O 1
ATOM 611 N N . ARG A 1 83 ? -3.957 -5.911 -3.649 1.00 98.25 83 ARG A N 1
ATOM 612 C CA . ARG A 1 83 ? -4.542 -6.944 -2.794 1.00 98.25 83 ARG A CA 1
ATOM 613 C C . ARG A 1 83 ? -3.628 -7.295 -1.623 1.00 98.25 83 ARG A C 1
ATOM 615 O O . ARG A 1 83 ? -4.108 -7.306 -0.494 1.00 98.25 83 ARG A O 1
ATOM 622 N N . ILE A 1 84 ? -2.337 -7.511 -1.889 1.00 98.31 84 ILE A N 1
ATOM 623 C CA . ILE A 1 84 ? -1.324 -7.784 -0.858 1.00 98.31 84 ILE A CA 1
ATOM 624 C C . ILE A 1 84 ? -1.303 -6.649 0.168 1.00 98.31 84 ILE A C 1
ATOM 626 O O . ILE A 1 84 ? -1.453 -6.900 1.361 1.00 98.31 84 ILE A O 1
ATOM 630 N N . ALA A 1 85 ? -1.187 -5.401 -0.294 1.00 98.31 85 ALA A N 1
ATOM 631 C CA . ALA A 1 85 ? -1.108 -4.244 0.588 1.00 98.31 85 ALA A CA 1
ATOM 632 C C . ALA A 1 85 ? -2.380 -4.072 1.435 1.00 98.31 85 ALA A C 1
ATOM 634 O O . ALA A 1 85 ? -2.294 -3.799 2.629 1.00 98.31 85 ALA A O 1
ATOM 635 N N . TYR A 1 86 ? -3.563 -4.254 0.839 1.00 98.38 86 TYR A N 1
ATOM 636 C CA . TYR A 1 86 ? -4.834 -4.138 1.557 1.00 98.38 86 TYR A CA 1
ATOM 637 C C . TYR A 1 86 ? -5.015 -5.227 2.619 1.00 98.38 86 TYR A C 1
ATOM 639 O O . TYR A 1 86 ? -5.366 -4.920 3.760 1.00 98.38 86 TYR A O 1
ATOM 647 N N . ASP A 1 87 ? -4.797 -6.492 2.249 1.00 98.12 87 ASP A N 1
ATOM 648 C CA . ASP A 1 87 ? -4.993 -7.619 3.162 1.00 98.12 87 ASP A CA 1
ATOM 649 C C . ASP A 1 87 ? -3.981 -7.562 4.318 1.00 98.12 87 ASP A C 1
ATOM 651 O O . ASP A 1 87 ? -4.357 -7.787 5.472 1.00 98.12 87 ASP A O 1
ATOM 655 N N . GLU A 1 88 ? -2.732 -7.178 4.036 1.00 98.00 88 GLU A N 1
ATOM 656 C CA . GLU A 1 88 ? -1.700 -7.009 5.059 1.00 98.00 88 GLU A CA 1
ATOM 657 C C . GLU A 1 88 ? -1.985 -5.820 5.983 1.00 98.00 88 GLU A C 1
ATOM 659 O O . GLU A 1 88 ? -1.921 -5.972 7.202 1.00 98.00 88 GLU A O 1
ATOM 664 N N . ALA A 1 89 ? -2.375 -4.660 5.444 1.00 97.50 89 ALA A N 1
ATOM 665 C CA . ALA A 1 89 ? -2.729 -3.499 6.262 1.00 97.50 89 ALA A CA 1
ATOM 666 C C . ALA A 1 89 ? -3.904 -3.831 7.196 1.00 97.50 89 ALA A C 1
ATOM 668 O O . ALA A 1 89 ? -3.834 -3.623 8.407 1.00 97.50 89 ALA A O 1
ATOM 669 N N . ARG A 1 90 ? -4.951 -4.472 6.664 1.00 96.19 90 ARG A N 1
ATOM 670 C CA . ARG A 1 90 ? -6.090 -4.939 7.463 1.00 96.19 90 ARG A CA 1
ATOM 671 C C . ARG A 1 90 ? -5.676 -5.933 8.553 1.00 96.19 90 ARG A C 1
ATOM 673 O O . ARG A 1 90 ? -6.253 -5.916 9.643 1.00 96.19 90 ARG A O 1
ATOM 680 N N . ARG A 1 91 ? -4.720 -6.824 8.272 1.00 96.00 91 ARG A N 1
ATOM 681 C CA . ARG A 1 91 ? -4.184 -7.782 9.251 1.00 96.00 91 ARG A CA 1
ATOM 682 C C . ARG A 1 91 ? -3.430 -7.067 10.371 1.00 96.00 91 ARG A C 1
ATOM 684 O O . ARG A 1 91 ? -3.660 -7.381 11.536 1.00 96.00 91 ARG A O 1
ATOM 691 N N . LEU A 1 92 ? -2.555 -6.131 10.016 1.00 95.50 92 LEU A N 1
ATOM 692 C CA . LEU A 1 92 ? -1.750 -5.347 10.951 1.00 95.50 92 LEU A CA 1
ATOM 693 C C . LEU A 1 92 ? -2.627 -4.463 11.846 1.00 95.50 92 LEU A C 1
ATOM 695 O O . LEU A 1 92 ? -2.458 -4.495 13.057 1.00 95.50 92 LEU A O 1
ATOM 699 N N . TRP A 1 93 ? -3.639 -3.793 11.288 1.00 94.19 93 TRP A N 1
ATOM 700 C CA . TRP A 1 93 ? -4.623 -3.027 12.062 1.00 94.19 93 TRP A CA 1
ATOM 701 C C . TRP A 1 93 ? -5.280 -3.858 13.173 1.00 94.19 93 TRP A C 1
ATOM 703 O O . TRP A 1 93 ? -5.271 -3.475 14.338 1.00 94.19 93 TRP A O 1
ATOM 713 N N . ARG A 1 94 ? -5.769 -5.057 12.833 1.00 92.44 94 ARG A N 1
ATOM 714 C CA . ARG A 1 94 ? -6.364 -5.992 13.808 1.00 92.44 94 ARG A CA 1
ATOM 715 C C . ARG A 1 94 ? -5.384 -6.477 14.874 1.00 92.44 94 ARG A C 1
ATOM 717 O O . ARG A 1 94 ? -5.807 -6.966 15.919 1.00 92.44 94 ARG A O 1
ATOM 724 N N . ALA A 1 95 ? -4.086 -6.460 14.581 1.00 91.31 95 ALA A N 1
ATOM 725 C CA . ALA A 1 95 ? -3.065 -6.778 15.569 1.00 91.31 95 ALA A CA 1
ATOM 726 C C . ALA A 1 95 ? -2.843 -5.591 16.518 1.00 91.31 95 ALA A C 1
ATOM 728 O O . ALA A 1 95 ? -2.701 -5.804 17.719 1.00 91.31 95 ALA A O 1
ATOM 729 N N . SER A 1 96 ? -2.888 -4.362 15.997 1.00 88.19 96 SER A N 1
ATOM 730 C CA . SER A 1 96 ? -2.776 -3.130 16.781 1.00 88.19 96 SER A CA 1
ATOM 731 C C . SER A 1 96 ? -3.960 -2.903 17.728 1.00 88.19 96 SER A C 1
ATOM 733 O O . SER A 1 96 ? -3.747 -2.392 18.815 1.00 88.19 96 SER A O 1
ATOM 735 N N . GLU A 1 97 ? -5.171 -3.359 17.383 1.00 83.38 97 GLU A N 1
ATOM 736 C CA . GLU A 1 97 ? -6.351 -3.338 18.280 1.00 83.38 97 GLU A CA 1
ATOM 737 C C . GLU A 1 97 ? -6.148 -4.106 19.603 1.00 83.38 97 GLU A C 1
ATOM 739 O O . GLU A 1 97 ? -6.880 -3.895 20.565 1.00 83.38 97 GLU A O 1
ATOM 744 N N . LYS A 1 98 ? -5.211 -5.064 19.647 1.00 64.88 98 LYS A N 1
ATOM 745 C CA . LYS A 1 98 ? -5.005 -5.958 20.803 1.00 64.88 98 LYS A CA 1
ATOM 746 C C . LYS A 1 98 ? -3.903 -5.495 21.758 1.00 64.88 98 LYS A C 1
ATOM 748 O O . LYS A 1 98 ? -3.571 -6.250 22.673 1.00 64.88 98 LYS A O 1
ATOM 753 N N . THR A 1 99 ? -3.297 -4.340 21.494 1.00 57.44 99 THR A N 1
ATOM 754 C CA . THR A 1 99 ? -2.166 -3.794 22.261 1.00 57.44 99 THR A CA 1
ATOM 755 C C . THR A 1 99 ? -2.653 -2.679 23.167 1.00 57.44 99 THR A C 1
ATOM 757 O O . THR A 1 99 ? -2.237 -2.679 24.345 1.00 57.44 99 THR A O 1
#

Secondary 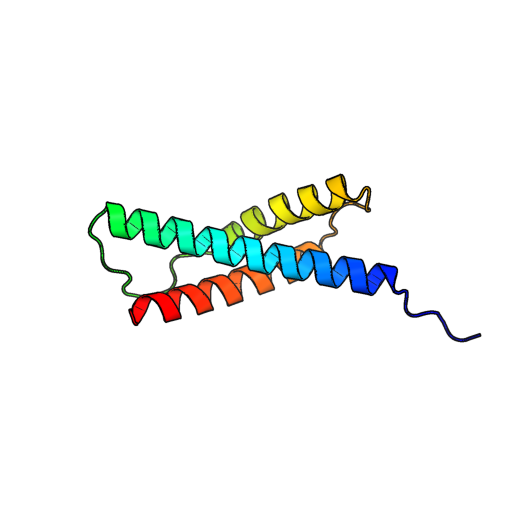structure (DSSP, 8-state):
------HHHHHHHHHHHHHHHHHHHHHHHHHHHHHHHTT----SS----HHHHHHHHHHHHHHHHHHTTPPPP-HHHHHHHHHHHHHHHHHHHHHHTT-

Foldseek 3Di:
DDDDPDVVVVVLLVVLLVLLLVLLVVVLVVVVVVCVVVVHALDDADPDDLVVSLVSSQVSSQVVCVVVVHDGQDPVSSVVSSVSNVVNNRVVSVVSNVD